Prot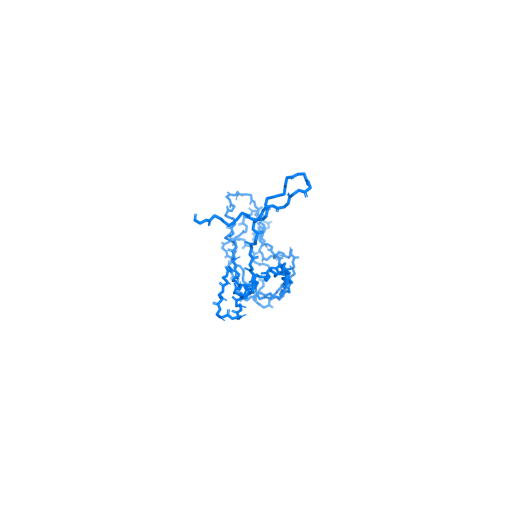ein AF-K1RZK5-F1 (afdb_monomer_lite)

Sequence (128 aa):
MSINITGSLVTVEVKETYKKPKLDTSKNPCNVKAVKDGVITRIQAYNGRPVVTKGSGVVNGQILVSGLDETKQGDMRYLRANAKVYADITEQQTLSIPKKVTYSYADENYVDRKNFRFLWLDFPCNLA

Radius of gyration: 31.54 Å; chains: 1; bounding box: 80×45×73 Å

Secondary structure (DSSP, 8-state):
-EEEEETTEEEEE----PPPPP-----S-B-EE-SS-EEEEEEEEEESEE---TT-EE-TT-EEEESEEE-TTS-EEE-B-EEEEEEE-------------------TT-----EEEETTEEEE----

InterPro domains:
  IPR010690 Putative stage IV sporulation YqfD [PF06898] (2-117)

pLDDT: mean 76.87, std 15.56, range [40.69, 95.62]

Structure (mmCIF, N/CA/C/O backbone):
data_AF-K1RZK5-F1
#
_entry.id   AF-K1RZK5-F1
#
loop_
_atom_site.group_PDB
_atom_site.id
_atom_site.type_symbol
_atom_site.label_atom_id
_atom_site.label_alt_id
_atom_site.label_comp_id
_atom_site.label_asym_id
_atom_site.label_entity_id
_atom_site.label_seq_id
_atom_site.pdbx_PDB_ins_code
_atom_site.Cartn_x
_atom_site.Cartn_y
_atom_site.Cartn_z
_atom_site.occupancy
_atom_site.B_iso_or_equiv
_atom_site.auth_seq_id
_atom_site.auth_comp_id
_atom_site.auth_asym_id
_atom_site.auth_atom_id
_atom_site.pdbx_PDB_model_num
ATOM 1 N N . MET A 1 1 ? 21.182 1.867 -12.025 1.00 64.06 1 MET A N 1
ATOM 2 C CA . MET A 1 1 ? 21.275 1.686 -13.482 1.00 64.06 1 MET A CA 1
ATOM 3 C C . MET A 1 1 ? 22.708 1.305 -13.772 1.00 64.06 1 MET A C 1
ATOM 5 O O . MET A 1 1 ? 23.595 2.037 -13.348 1.00 64.06 1 MET A O 1
ATOM 9 N N . SER A 1 2 ? 22.914 0.153 -14.393 1.00 72.31 2 SER A N 1
ATOM 10 C CA . SER A 1 2 ? 24.224 -0.345 -14.823 1.00 72.31 2 SER A CA 1
ATOM 11 C C . SER A 1 2 ? 24.226 -0.426 -16.345 1.00 72.31 2 SER A C 1
ATOM 13 O O . SER A 1 2 ? 23.207 -0.764 -16.948 1.00 72.31 2 SER A O 1
ATOM 15 N N . ILE A 1 3 ? 25.358 -0.083 -16.957 1.00 71.25 3 ILE A N 1
ATOM 16 C CA . ILE A 1 3 ? 25.577 -0.215 -18.396 1.00 71.25 3 ILE A CA 1
ATOM 17 C C . ILE A 1 3 ? 26.769 -1.146 -18.562 1.00 71.25 3 ILE A C 1
ATOM 19 O O . ILE A 1 3 ? 27.879 -0.801 -18.160 1.00 71.25 3 ILE A O 1
ATOM 23 N N . ASN A 1 4 ? 26.522 -2.323 -19.125 1.00 73.06 4 ASN A N 1
ATOM 24 C CA . ASN A 1 4 ? 27.556 -3.295 -19.453 1.00 73.06 4 ASN A CA 1
ATOM 25 C C . ASN A 1 4 ? 27.767 -3.284 -20.966 1.00 73.06 4 ASN A C 1
ATOM 27 O O . ASN A 1 4 ? 26.810 -3.414 -21.729 1.00 73.06 4 ASN A O 1
ATOM 31 N N . ILE A 1 5 ? 29.016 -3.116 -21.394 1.00 70.94 5 ILE A N 1
ATOM 32 C CA . ILE A 1 5 ? 29.399 -3.112 -22.807 1.00 70.94 5 ILE A CA 1
ATOM 33 C C . ILE A 1 5 ? 30.175 -4.401 -23.070 1.00 70.94 5 ILE A C 1
ATOM 35 O O . ILE A 1 5 ? 31.196 -4.657 -22.433 1.00 70.94 5 ILE A O 1
ATOM 39 N N . THR A 1 6 ? 29.687 -5.228 -23.990 1.00 75.75 6 THR A N 1
ATOM 40 C CA . THR A 1 6 ? 30.351 -6.464 -24.419 1.00 75.75 6 THR A CA 1
ATOM 41 C C . THR A 1 6 ? 30.512 -6.427 -25.933 1.00 75.75 6 THR A C 1
ATOM 43 O O . THR A 1 6 ? 29.574 -6.691 -26.686 1.00 75.75 6 THR A O 1
ATOM 46 N N . GLY A 1 7 ? 31.705 -6.044 -26.393 1.00 77.69 7 GLY A N 1
ATOM 47 C CA . GLY A 1 7 ? 31.960 -5.786 -27.811 1.00 77.69 7 GLY A CA 1
ATOM 48 C C . GLY A 1 7 ? 31.090 -4.634 -28.329 1.00 77.69 7 GLY A C 1
ATOM 49 O O . GLY A 1 7 ? 31.209 -3.511 -27.850 1.00 77.69 7 GLY A O 1
ATOM 50 N N . SER A 1 8 ? 30.205 -4.925 -29.288 1.00 76.00 8 SER A N 1
ATOM 51 C CA . SER A 1 8 ? 29.239 -3.965 -29.857 1.00 76.00 8 SER A CA 1
ATOM 52 C C . SER A 1 8 ? 27.855 -4.006 -29.177 1.00 76.00 8 SER A C 1
ATOM 54 O O . SER A 1 8 ? 26.996 -3.174 -29.466 1.00 76.00 8 SER A O 1
ATOM 56 N N . LEU A 1 9 ? 27.624 -4.948 -28.253 1.00 56.38 9 LEU A N 1
ATOM 57 C CA . LEU A 1 9 ? 26.363 -5.065 -27.521 1.00 56.38 9 LEU A CA 1
ATOM 58 C C . LEU A 1 9 ? 26.415 -4.247 -26.225 1.00 56.38 9 LEU A C 1
ATOM 60 O O . LEU A 1 9 ? 27.340 -4.393 -25.425 1.00 56.38 9 LEU A O 1
ATOM 64 N N . VAL A 1 10 ? 25.393 -3.420 -26.000 1.00 70.25 10 VAL A N 1
ATOM 65 C CA . VAL A 1 10 ? 25.227 -2.644 -24.766 1.00 70.25 10 VAL A CA 1
ATOM 66 C C . VAL A 1 10 ? 23.983 -3.126 -24.030 1.00 70.25 10 VAL A C 1
ATOM 68 O O . VAL A 1 10 ? 22.868 -2.993 -24.534 1.00 70.25 10 VAL A O 1
ATOM 71 N N . THR A 1 11 ? 24.174 -3.648 -22.821 1.00 72.31 11 THR A N 1
ATOM 72 C CA . THR A 1 11 ? 23.096 -4.103 -21.936 1.00 72.31 11 THR A CA 1
ATOM 73 C C . THR A 1 11 ? 22.869 -3.065 -20.844 1.00 72.31 11 THR A C 1
ATOM 75 O O . THR A 1 11 ? 23.784 -2.743 -20.083 1.00 72.31 11 THR A O 1
ATOM 78 N N . VAL A 1 12 ? 21.644 -2.542 -20.759 1.00 74.06 12 VAL A N 1
ATOM 79 C CA . VAL A 1 12 ? 21.235 -1.576 -19.731 1.00 74.06 12 VAL A CA 1
ATOM 80 C C . VAL A 1 12 ? 20.322 -2.267 -18.730 1.00 74.06 12 VAL A C 1
ATOM 82 O O . VAL A 1 12 ? 19.223 -2.696 -19.072 1.00 74.06 12 VAL A O 1
ATOM 85 N N . GLU A 1 13 ? 20.758 -2.337 -17.477 1.00 75.88 13 GLU A N 1
ATOM 86 C CA . GLU A 1 13 ? 19.954 -2.879 -16.384 1.00 75.88 13 GLU A CA 1
ATOM 87 C C . GLU A 1 13 ? 19.302 -1.745 -15.586 1.00 75.88 13 GLU A C 1
ATOM 89 O O . GLU A 1 13 ? 19.966 -0.879 -14.991 1.00 75.88 13 GLU A O 1
ATOM 94 N N . VAL A 1 14 ? 17.970 -1.765 -15.547 1.00 73.31 14 VAL A N 1
ATOM 95 C CA . VAL A 1 14 ? 17.155 -0.847 -14.749 1.00 73.31 14 VAL A CA 1
ATOM 96 C C . VAL A 1 14 ? 16.698 -1.579 -13.492 1.00 73.31 14 VAL A C 1
ATOM 98 O O . VAL A 1 14 ? 15.998 -2.582 -13.563 1.00 73.31 14 VAL A O 1
ATOM 101 N N . LYS A 1 15 ? 17.104 -1.069 -12.326 1.00 77.12 15 LYS A N 1
ATOM 102 C CA . LYS A 1 15 ? 16.688 -1.584 -11.019 1.00 77.12 15 LYS A CA 1
ATOM 103 C C . LYS A 1 15 ? 15.794 -0.562 -10.336 1.00 77.12 15 LYS A C 1
ATOM 105 O O . LYS A 1 15 ? 16.202 0.589 -10.161 1.00 77.12 15 LYS A O 1
ATOM 110 N N . GLU A 1 16 ? 14.613 -0.990 -9.909 1.00 68.00 16 GLU A N 1
ATOM 111 C CA . GLU A 1 16 ? 13.726 -0.150 -9.115 1.00 68.00 16 GLU A CA 1
ATOM 112 C C . GLU A 1 16 ? 14.334 0.130 -7.738 1.00 68.00 16 GLU A C 1
ATOM 114 O O . GLU A 1 16 ? 14.787 -0.768 -7.024 1.00 68.00 16 GLU A O 1
ATOM 119 N N . THR A 1 17 ? 14.358 1.408 -7.365 1.00 71.62 17 THR A N 1
ATOM 120 C CA . THR A 1 17 ? 14.748 1.843 -6.023 1.00 71.62 17 THR A CA 1
ATOM 121 C C . THR A 1 17 ? 13.509 2.332 -5.290 1.00 71.62 17 THR A C 1
ATOM 123 O O . THR A 1 17 ? 12.864 3.284 -5.723 1.00 71.62 17 THR A O 1
ATOM 126 N N . TYR A 1 18 ? 13.196 1.723 -4.147 1.00 69.69 18 TYR A N 1
ATOM 127 C CA . TYR A 1 18 ? 12.135 2.205 -3.270 1.00 69.69 18 TYR A CA 1
ATOM 128 C C . TYR A 1 18 ? 12.674 3.312 -2.356 1.00 69.69 18 TYR A C 1
ATOM 130 O O . TYR A 1 18 ? 13.682 3.149 -1.663 1.00 69.69 18 TYR A O 1
ATOM 138 N N . LYS A 1 19 ? 11.996 4.465 -2.322 1.00 70.81 19 LYS A N 1
ATOM 139 C CA . LYS A 1 19 ? 12.285 5.490 -1.313 1.00 70.81 19 LYS A CA 1
ATOM 140 C C . LYS A 1 19 ? 11.803 4.984 0.044 1.00 70.81 19 LYS A C 1
ATOM 142 O O . LYS A 1 19 ? 10.657 4.560 0.175 1.00 70.81 19 LYS A O 1
ATOM 147 N N . LYS A 1 20 ? 12.666 5.051 1.062 1.00 72.62 20 LYS A N 1
ATOM 148 C CA . LYS A 1 20 ? 12.252 4.767 2.442 1.00 72.62 20 LYS A CA 1
ATOM 149 C C . LYS A 1 20 ? 11.117 5.730 2.823 1.00 72.62 20 LYS A C 1
ATOM 151 O O . LYS A 1 20 ? 11.240 6.928 2.543 1.00 72.62 20 LYS A O 1
ATOM 156 N N . PRO A 1 21 ? 10.025 5.240 3.434 1.00 69.56 21 PRO A N 1
ATOM 157 C CA . PRO A 1 21 ? 8.943 6.109 3.868 1.00 69.56 21 PRO A CA 1
ATOM 158 C C . PRO A 1 21 ? 9.479 7.117 4.888 1.00 69.56 21 PRO A C 1
ATOM 160 O O . PRO A 1 21 ? 10.286 6.770 5.752 1.00 69.56 21 PRO A O 1
ATOM 163 N N . LYS A 1 22 ? 9.041 8.374 4.781 1.00 72.56 22 LYS A N 1
ATOM 164 C CA . LYS A 1 22 ? 9.354 9.387 5.791 1.00 72.56 22 LYS A CA 1
ATOM 165 C C . LYS A 1 22 ? 8.633 9.006 7.082 1.00 72.56 22 LYS A C 1
ATOM 167 O O . LYS A 1 22 ? 7.415 8.848 7.083 1.00 72.56 22 LYS A O 1
ATOM 172 N N . LEU A 1 23 ? 9.388 8.844 8.163 1.00 67.88 23 LEU A N 1
ATOM 173 C CA . LEU A 1 23 ? 8.823 8.671 9.495 1.00 67.88 23 LEU A CA 1
ATOM 174 C C . LEU A 1 23 ? 8.323 10.036 9.959 1.00 67.88 23 LEU A C 1
ATOM 176 O O . LEU A 1 23 ? 9.116 10.939 10.203 1.00 67.88 23 LEU A O 1
ATOM 180 N N . ASP A 1 24 ? 7.006 10.197 10.017 1.00 67.19 24 ASP A N 1
ATOM 181 C CA . ASP A 1 24 ? 6.391 11.411 10.537 1.00 67.19 24 ASP A CA 1
ATOM 182 C C . ASP A 1 24 ? 6.273 11.317 12.069 1.00 67.19 24 ASP A C 1
ATOM 184 O O . ASP A 1 24 ? 5.671 10.377 12.604 1.00 67.19 24 ASP A O 1
ATOM 188 N N . THR A 1 25 ? 6.855 12.280 12.782 1.00 68.12 25 THR A N 1
ATOM 189 C CA . THR A 1 25 ? 6.839 12.372 14.253 1.00 68.12 25 THR A CA 1
ATOM 190 C C . THR A 1 25 ? 5.603 13.107 14.784 1.00 68.12 25 THR A C 1
ATOM 192 O O . THR A 1 25 ? 5.455 13.262 15.997 1.00 68.12 25 THR A O 1
ATOM 195 N N . SER A 1 26 ? 4.704 13.560 13.906 1.00 74.06 26 SER A N 1
ATOM 196 C CA . SER A 1 26 ? 3.487 14.270 14.299 1.00 74.06 26 SER A CA 1
ATOM 197 C C . SER A 1 26 ? 2.602 13.439 15.237 1.00 74.06 26 SER A C 1
ATOM 199 O O . SER A 1 26 ? 2.403 12.237 15.047 1.00 74.06 26 SER A O 1
ATOM 201 N N . LYS A 1 27 ? 2.055 14.086 16.271 1.00 77.75 27 LYS A N 1
ATOM 202 C CA . LYS A 1 27 ? 1.100 13.477 17.216 1.00 77.75 27 LYS A CA 1
ATOM 203 C C . LYS A 1 27 ? -0.359 13.671 16.798 1.00 77.75 27 LYS A C 1
ATOM 205 O O . LYS A 1 27 ? -1.250 13.182 17.487 1.00 77.75 27 LYS A O 1
ATOM 210 N N . ASN A 1 28 ? -0.605 14.370 15.692 1.00 85.50 28 ASN A N 1
ATOM 211 C CA . ASN A 1 28 ? -1.959 14.682 15.259 1.00 85.50 28 ASN A CA 1
ATOM 212 C C . ASN A 1 28 ? -2.705 13.401 14.843 1.00 85.50 28 ASN A C 1
ATOM 214 O O . ASN A 1 28 ? -2.088 12.494 14.268 1.00 85.50 28 ASN A O 1
ATOM 218 N N . PRO A 1 29 ? -4.019 13.313 15.116 1.00 86.25 29 PRO A N 1
ATOM 219 C CA . PRO A 1 29 ? -4.831 12.203 14.639 1.00 86.25 29 PRO A CA 1
ATOM 220 C C . PRO A 1 29 ? -4.815 12.175 13.109 1.00 86.25 29 PRO A C 1
ATOM 222 O O . PRO A 1 29 ? -4.871 13.214 12.449 1.00 86.25 29 PRO A O 1
ATOM 225 N N . CYS A 1 30 ? -4.692 10.981 12.536 1.00 89.31 30 CYS A N 1
ATOM 226 C CA . CYS A 1 30 ? -4.617 10.805 11.092 1.00 89.31 30 CYS A CA 1
ATOM 227 C C . CYS A 1 30 ? -5.163 9.444 10.665 1.00 89.31 30 CYS A C 1
ATOM 229 O O . CYS A 1 30 ? -5.245 8.516 11.469 1.00 89.31 30 CYS A O 1
ATOM 231 N N . ASN A 1 31 ? -5.497 9.344 9.379 1.00 92.44 31 ASN A N 1
ATOM 232 C CA . ASN A 1 31 ? -5.984 8.128 8.738 1.00 92.44 31 ASN A CA 1
ATOM 233 C C . ASN A 1 31 ? -4.900 7.530 7.835 1.00 92.44 31 ASN A C 1
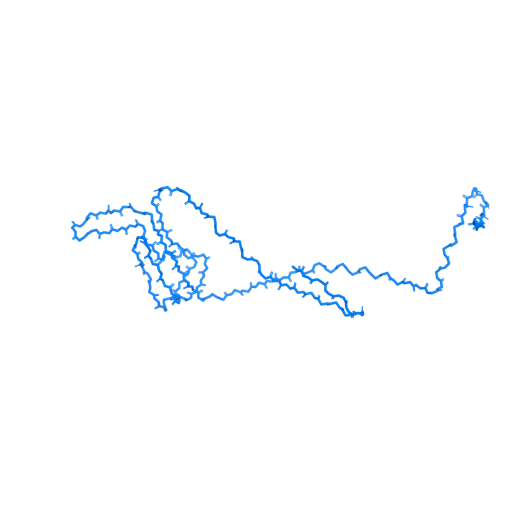ATOM 235 O O . ASN A 1 31 ? -4.085 8.258 7.260 1.00 92.44 31 ASN A O 1
ATOM 239 N N . VAL A 1 32 ? -4.940 6.211 7.642 1.00 91.75 32 VAL A N 1
ATOM 240 C CA . VAL A 1 32 ? -4.143 5.534 6.610 1.00 91.75 32 VAL A CA 1
ATOM 241 C C . VAL A 1 32 ? -4.987 5.442 5.345 1.00 91.75 32 VAL A C 1
ATOM 243 O O . VAL A 1 32 ? -6.065 4.849 5.370 1.00 91.75 32 VAL A O 1
ATOM 246 N N . LYS A 1 33 ? -4.492 6.012 4.243 1.00 93.94 33 LYS A N 1
ATOM 247 C CA . LYS A 1 33 ? -5.159 6.004 2.935 1.00 93.94 33 LYS A CA 1
ATOM 248 C C . LYS A 1 33 ? -4.354 5.246 1.883 1.00 93.94 33 LYS A C 1
ATOM 250 O O . LYS A 1 33 ? -3.123 5.226 1.944 1.00 93.94 33 LYS A O 1
ATOM 255 N N . ALA A 1 34 ? -5.045 4.666 0.910 1.00 93.69 34 ALA A N 1
ATOM 256 C CA . ALA A 1 34 ? -4.431 4.062 -0.262 1.00 93.69 34 ALA A CA 1
ATOM 257 C C . ALA A 1 34 ? -3.795 5.138 -1.151 1.00 93.69 34 ALA A C 1
ATOM 259 O O . ALA A 1 34 ? -4.368 6.204 -1.365 1.00 93.69 34 ALA A O 1
ATOM 260 N N . VAL A 1 35 ? -2.602 4.855 -1.670 1.00 90.31 35 VAL A N 1
ATOM 261 C CA . VAL A 1 35 ? -1.903 5.736 -2.626 1.00 90.31 35 VAL A CA 1
ATOM 262 C C . VAL A 1 35 ? -2.236 5.363 -4.071 1.00 90.31 35 VAL A C 1
ATOM 264 O O . VAL A 1 35 ? -2.102 6.192 -4.963 1.00 90.31 35 VAL A O 1
ATOM 267 N N . LYS A 1 36 ? -2.637 4.113 -4.306 1.00 91.12 36 LYS A N 1
ATOM 268 C CA . LYS A 1 36 ? -2.928 3.534 -5.618 1.00 91.12 36 LYS A CA 1
ATOM 269 C C . LYS A 1 36 ? -4.086 2.553 -5.495 1.00 91.12 36 LYS A C 1
ATOM 271 O O . LYS A 1 36 ? -4.356 2.065 -4.396 1.00 91.12 36 LYS A O 1
ATOM 276 N N . ASP A 1 37 ? -4.714 2.270 -6.626 1.00 93.31 37 ASP A N 1
ATOM 277 C CA . ASP A 1 37 ? -5.729 1.230 -6.740 1.00 93.31 37 ASP A CA 1
ATOM 278 C C . ASP A 1 37 ? -5.079 -0.156 -6.621 1.00 93.31 37 ASP A C 1
ATOM 280 O O . ASP A 1 37 ? -3.949 -0.357 -7.078 1.00 93.31 37 ASP A O 1
ATOM 284 N N . GLY A 1 38 ? -5.772 -1.120 -6.018 1.00 93.94 38 GLY A N 1
ATOM 285 C CA . GLY A 1 38 ? -5.257 -2.483 -5.885 1.00 93.94 38 GLY A CA 1
ATOM 286 C C . GLY A 1 38 ? -6.114 -3.392 -5.020 1.00 93.94 38 GLY A C 1
ATOM 287 O O . GLY A 1 38 ? -7.150 -2.985 -4.503 1.00 93.94 38 GLY A O 1
ATOM 288 N N . VAL A 1 39 ? -5.673 -4.634 -4.840 1.00 95.62 39 VAL A N 1
ATOM 289 C CA . VAL A 1 39 ? -6.365 -5.632 -4.011 1.00 95.62 39 VAL A CA 1
ATOM 290 C C . VAL A 1 39 ? -5.546 -5.929 -2.769 1.00 95.62 39 VAL A C 1
ATOM 292 O O . VAL A 1 39 ? -4.368 -6.269 -2.852 1.00 95.62 39 VAL A O 1
ATOM 295 N N . ILE A 1 40 ? -6.161 -5.818 -1.594 1.00 95.38 40 ILE A N 1
ATOM 296 C CA . ILE A 1 40 ? -5.458 -5.999 -0.325 1.00 95.38 40 ILE A CA 1
ATOM 297 C C . ILE A 1 40 ? -5.123 -7.470 -0.089 1.00 95.38 40 ILE A C 1
ATOM 299 O O . ILE A 1 40 ? -6.005 -8.322 0.005 1.00 95.38 40 ILE A O 1
ATOM 303 N N . THR A 1 41 ? -3.847 -7.759 0.138 1.00 95.06 41 THR A N 1
ATOM 304 C CA . THR A 1 41 ? -3.355 -9.112 0.425 1.00 95.06 41 THR A CA 1
ATOM 305 C C . THR A 1 41 ? -3.106 -9.339 1.911 1.00 95.06 41 THR A C 1
ATOM 307 O O . THR A 1 41 ? -3.284 -10.456 2.411 1.00 95.06 41 THR A O 1
ATOM 310 N N . ARG A 1 42 ? -2.724 -8.290 2.651 1.00 93.81 42 ARG A N 1
ATOM 311 C CA . ARG A 1 42 ? -2.438 -8.378 4.090 1.00 93.81 42 ARG A CA 1
ATOM 312 C C . ARG A 1 42 ? -2.637 -7.039 4.794 1.00 93.81 42 ARG A C 1
ATOM 314 O O . ARG A 1 42 ? -2.198 -6.003 4.309 1.00 93.81 42 ARG A O 1
ATOM 321 N N . ILE A 1 43 ? -3.222 -7.087 5.989 1.00 93.94 43 ILE A N 1
ATOM 322 C CA . ILE A 1 43 ? -3.430 -5.923 6.858 1.00 93.94 43 ILE A CA 1
ATOM 323 C C . ILE A 1 43 ? -2.818 -6.223 8.225 1.00 93.94 43 ILE A C 1
ATOM 325 O O . ILE A 1 43 ? -3.073 -7.275 8.808 1.00 93.94 43 ILE A O 1
ATOM 329 N N . GLN A 1 44 ? -2.013 -5.297 8.735 1.00 93.81 44 GLN A N 1
ATOM 330 C CA . GLN A 1 44 ? -1.500 -5.296 10.101 1.00 93.81 44 GLN A CA 1
ATOM 331 C C . GLN A 1 44 ? -1.765 -3.921 10.711 1.00 93.81 44 GLN A C 1
ATOM 333 O O . GLN A 1 44 ? -0.957 -3.007 10.555 1.00 93.81 44 GLN A O 1
ATOM 338 N N . ALA A 1 45 ? -2.917 -3.762 11.360 1.00 91.62 45 ALA A N 1
ATOM 339 C CA . ALA A 1 45 ? -3.262 -2.540 12.076 1.00 91.62 45 ALA A CA 1
ATOM 340 C C . ALA A 1 45 ? -2.673 -2.581 13.493 1.00 91.62 45 ALA A C 1
ATOM 342 O O . ALA A 1 45 ? -2.947 -3.508 14.250 1.00 91.62 45 ALA A O 1
ATOM 343 N N . TYR A 1 46 ? -1.843 -1.593 13.826 1.00 90.81 46 TYR A N 1
ATOM 344 C CA . TYR A 1 46 ? -1.280 -1.399 15.166 1.00 90.81 46 TYR A CA 1
ATOM 345 C C . TYR A 1 46 ? -2.104 -0.408 15.982 1.00 90.81 46 TYR A C 1
ATOM 347 O O . TYR A 1 46 ? -2.214 -0.552 17.194 1.00 90.81 46 TYR A O 1
ATOM 355 N N . ASN A 1 47 ? -2.653 0.613 15.322 1.00 89.19 47 ASN A N 1
ATOM 356 C CA . ASN A 1 47 ? -3.503 1.607 15.953 1.00 89.19 47 ASN A CA 1
ATOM 357 C C . ASN A 1 47 ? -4.593 2.072 14.983 1.00 89.19 47 ASN A C 1
ATOM 359 O O . ASN A 1 47 ? -4.326 2.264 13.792 1.00 89.19 47 ASN A O 1
ATOM 363 N N . GLY A 1 48 ? -5.792 2.291 15.512 1.00 89.31 48 GLY A N 1
ATOM 364 C CA . GLY A 1 48 ? -6.982 2.644 14.746 1.00 89.31 48 GLY A CA 1
ATOM 365 C C . GLY A 1 48 ? -7.727 1.460 14.155 1.00 89.31 48 GLY A C 1
ATOM 366 O O . GLY A 1 48 ? -7.309 0.305 14.258 1.00 89.31 48 GLY A O 1
ATOM 367 N N . ARG A 1 49 ? -8.876 1.765 13.556 1.00 90.94 49 ARG A N 1
ATOM 368 C CA . ARG A 1 49 ? -9.857 0.768 13.138 1.00 90.94 49 ARG A CA 1
ATOM 369 C C . ARG A 1 49 ? -9.699 0.449 11.649 1.00 90.94 49 ARG A C 1
ATOM 371 O O . ARG A 1 49 ? -9.880 1.349 10.825 1.00 90.94 49 ARG A O 1
ATOM 378 N N . PRO A 1 50 ? -9.364 -0.796 11.264 1.00 92.38 50 PRO A N 1
ATOM 379 C CA . PRO A 1 50 ? -9.336 -1.181 9.858 1.00 92.38 50 PRO A CA 1
ATOM 380 C C . PRO A 1 50 ? -10.759 -1.169 9.291 1.00 92.38 50 PRO A C 1
ATOM 382 O O . PRO A 1 50 ? -11.673 -1.735 9.887 1.00 92.38 50 PRO A O 1
ATOM 385 N N . VAL A 1 51 ? -10.941 -0.513 8.144 1.00 93.06 51 VAL A N 1
ATOM 386 C CA . VAL A 1 51 ? -12.243 -0.409 7.451 1.00 93.06 51 VAL A CA 1
ATOM 387 C C . VAL A 1 51 ? -12.335 -1.317 6.222 1.00 93.06 51 VAL A C 1
ATOM 389 O O . VAL A 1 51 ? -13.390 -1.442 5.612 1.00 93.06 51 VAL A O 1
ATOM 392 N N . VAL A 1 52 ? -11.229 -1.968 5.872 1.00 93.00 52 VAL A N 1
ATOM 393 C CA . VAL A 1 52 ? -11.086 -2.879 4.732 1.00 93.00 52 VAL A CA 1
ATOM 394 C C . VAL A 1 52 ? -10.622 -4.250 5.210 1.00 93.00 52 VAL A C 1
ATOM 396 O O . VAL A 1 52 ? -10.036 -4.375 6.289 1.00 93.00 52 VAL A O 1
ATOM 399 N N . THR A 1 53 ? -10.859 -5.284 4.406 1.00 94.25 53 THR A N 1
ATOM 400 C CA . THR A 1 53 ? -10.467 -6.664 4.714 1.00 94.25 53 THR A CA 1
ATOM 401 C C . THR A 1 53 ? -9.539 -7.231 3.642 1.00 94.25 53 THR A C 1
ATOM 403 O O . THR A 1 53 ? -9.338 -6.658 2.570 1.00 94.25 53 THR A O 1
ATOM 406 N N . LYS A 1 54 ? -8.900 -8.364 3.947 1.00 94.56 54 LYS A N 1
ATOM 407 C CA . LYS A 1 54 ? -8.104 -9.093 2.956 1.00 94.56 54 LYS A CA 1
ATOM 408 C C . LYS A 1 54 ? -9.011 -9.520 1.797 1.00 94.56 54 LYS A C 1
ATOM 410 O O . LYS A 1 54 ? -10.078 -10.075 2.029 1.00 94.56 54 LYS A O 1
ATOM 415 N N . GLY A 1 55 ? -8.562 -9.285 0.570 1.00 93.62 55 GLY A N 1
ATOM 416 C CA . GLY A 1 55 ? -9.319 -9.530 -0.656 1.00 93.62 55 GLY A CA 1
ATOM 417 C C . GLY A 1 55 ? -10.178 -8.347 -1.105 1.00 93.62 55 GLY A C 1
ATOM 418 O O . GLY A 1 55 ? -10.715 -8.392 -2.206 1.00 93.62 55 GLY A O 1
ATOM 419 N N . SER A 1 56 ? -10.295 -7.275 -0.311 1.00 93.56 56 SER A N 1
ATOM 420 C CA . SER A 1 56 ? -10.979 -6.060 -0.759 1.00 93.56 56 SER A CA 1
ATOM 421 C C . SER A 1 56 ? -10.175 -5.352 -1.851 1.00 93.56 56 SER A C 1
ATOM 423 O O . SER A 1 56 ? -8.977 -5.109 -1.688 1.00 93.56 56 SER A O 1
ATOM 425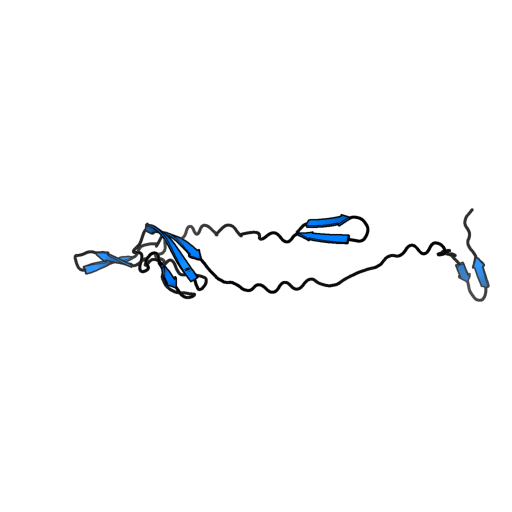 N N . GLY A 1 57 ? -10.854 -4.984 -2.936 1.00 93.50 57 GLY A N 1
ATOM 426 C CA . GLY A 1 57 ? -10.357 -3.995 -3.886 1.00 93.50 57 GLY A CA 1
ATOM 427 C C . GLY A 1 57 ? -10.467 -2.596 -3.287 1.00 93.50 57 GLY A C 1
ATOM 428 O O . GLY A 1 57 ? -11.480 -2.265 -2.669 1.00 93.50 57 GLY A O 1
ATOM 429 N N . VAL A 1 58 ? -9.423 -1.794 -3.448 1.00 94.69 58 VAL A N 1
ATOM 430 C CA . VAL A 1 58 ? -9.371 -0.410 -2.989 1.00 94.69 58 VAL A CA 1
ATOM 431 C C . VAL A 1 58 ? -8.974 0.530 -4.106 1.00 94.69 58 VAL A C 1
ATOM 433 O O . VAL A 1 58 ? -8.232 0.146 -5.009 1.00 94.69 58 VAL A O 1
ATOM 436 N N . VAL A 1 59 ? -9.458 1.765 -4.011 1.00 94.44 59 VAL A N 1
ATOM 437 C CA . VAL A 1 59 ? -9.116 2.854 -4.928 1.00 94.44 59 VAL A CA 1
ATOM 438 C C . VAL A 1 59 ? -8.177 3.867 -4.275 1.00 94.44 59 VAL A C 1
ATOM 440 O O . VAL A 1 59 ? -8.094 3.978 -3.049 1.00 94.44 59 VAL A O 1
ATOM 443 N N . ASN A 1 60 ? -7.475 4.640 -5.091 1.00 93.62 60 ASN A N 1
ATOM 444 C CA . ASN A 1 60 ? -6.594 5.713 -4.677 1.00 93.62 60 ASN A CA 1
ATOM 445 C C . ASN A 1 60 ? -7.355 6.710 -3.794 1.00 93.62 60 ASN A C 1
ATOM 447 O O . ASN A 1 60 ? -8.440 7.181 -4.130 1.00 93.62 60 ASN A O 1
ATOM 451 N N . GLY A 1 61 ? -6.783 7.014 -2.632 1.00 92.75 61 GLY A N 1
ATOM 452 C CA . GLY A 1 61 ? -7.370 7.908 -1.644 1.00 92.75 61 GLY A CA 1
ATOM 453 C C . GLY A 1 61 ? -8.353 7.239 -0.684 1.00 92.75 61 GLY A C 1
ATOM 454 O O . GLY A 1 61 ? -8.706 7.863 0.317 1.00 92.75 61 GLY A O 1
ATOM 455 N N . GLN A 1 62 ? -8.744 5.981 -0.908 1.00 94.19 62 GLN A N 1
ATOM 456 C CA . GLN A 1 62 ? -9.638 5.267 0.001 1.00 94.19 62 GLN A CA 1
ATOM 457 C C . GLN A 1 62 ? -8.999 5.080 1.381 1.00 94.19 62 GLN A C 1
ATOM 459 O O . GLN A 1 62 ? -7.816 4.754 1.503 1.00 94.19 62 GLN A O 1
ATOM 464 N N . ILE A 1 63 ? -9.794 5.272 2.435 1.00 94.25 63 ILE A N 1
ATOM 465 C CA . ILE A 1 63 ? -9.360 5.026 3.810 1.00 94.25 63 ILE A CA 1
ATOM 466 C C . ILE A 1 63 ? -9.233 3.516 4.015 1.00 94.25 63 ILE A C 1
ATOM 468 O O . ILE A 1 63 ? -10.166 2.765 3.753 1.00 94.25 63 ILE A O 1
ATOM 472 N N . LEU A 1 64 ? -8.068 3.085 4.490 1.00 93.62 64 LEU A N 1
ATOM 473 C CA . LEU A 1 64 ? -7.763 1.695 4.829 1.00 93.62 64 LEU A CA 1
ATOM 474 C C . LEU A 1 64 ? -7.891 1.472 6.337 1.00 93.62 64 LEU A C 1
ATOM 476 O O . LEU A 1 64 ? -8.420 0.458 6.793 1.00 93.62 64 LEU A O 1
ATOM 480 N N . VAL A 1 65 ? -7.421 2.447 7.119 1.00 94.06 65 VAL A N 1
ATOM 481 C CA . VAL A 1 65 ? -7.517 2.442 8.581 1.00 94.06 65 VAL A CA 1
ATOM 482 C C . VAL A 1 65 ? -7.949 3.820 9.054 1.00 94.06 65 VAL A C 1
ATOM 484 O O . VAL A 1 65 ? -7.303 4.826 8.743 1.00 94.06 65 VAL A O 1
ATOM 487 N N . SER A 1 66 ? -9.048 3.844 9.800 1.00 92.31 66 SER A N 1
ATOM 488 C CA . SER A 1 66 ? -9.610 5.041 10.409 1.00 92.31 66 SER A CA 1
ATOM 489 C C . SER A 1 66 ? -8.897 5.370 11.718 1.00 92.31 66 SER A C 1
ATOM 491 O O . SER A 1 66 ? -8.677 4.499 12.564 1.00 92.31 66 SER A O 1
ATOM 493 N N . GLY A 1 67 ? -8.560 6.645 11.881 1.00 90.06 67 GLY A N 1
ATOM 494 C CA . GLY A 1 67 ? -8.100 7.249 13.125 1.00 90.06 67 GLY A CA 1
ATOM 495 C C . GLY A 1 67 ? -9.240 7.651 14.063 1.00 90.06 67 GLY A C 1
ATOM 496 O O . GLY A 1 67 ? -8.979 8.230 15.110 1.00 90.06 67 GLY A O 1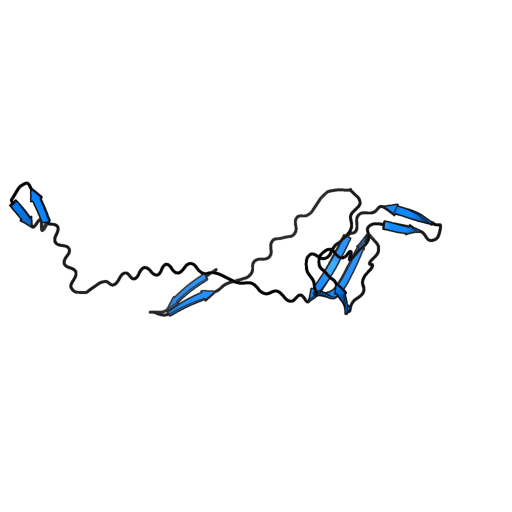
ATOM 497 N N . LEU A 1 68 ? -10.494 7.385 13.694 1.00 88.75 68 LEU A N 1
ATOM 498 C CA . LEU A 1 68 ? -11.658 7.556 14.558 1.00 88.75 68 LEU A CA 1
ATOM 499 C C . LEU A 1 68 ? -12.065 6.191 15.107 1.00 88.75 68 LEU A C 1
ATOM 501 O O . LEU A 1 68 ? -12.363 5.280 14.327 1.00 88.75 68 LEU A O 1
ATOM 505 N N . ASP A 1 69 ? -12.066 6.066 16.430 1.00 82.81 69 ASP A N 1
ATOM 506 C CA . ASP A 1 69 ? -12.511 4.863 17.124 1.00 82.81 69 ASP A CA 1
ATOM 507 C C . ASP A 1 69 ? -13.723 5.184 17.996 1.00 82.81 69 ASP A C 1
ATOM 509 O O . ASP A 1 69 ? -13.702 6.115 18.803 1.00 82.81 69 ASP A O 1
ATOM 513 N N . GLU A 1 70 ? -14.796 4.433 17.785 1.00 81.50 70 GLU A N 1
ATOM 514 C CA . GLU A 1 70 ? -16.060 4.597 18.495 1.00 81.50 70 GLU A CA 1
ATOM 515 C C . GLU A 1 70 ? -16.105 3.569 19.619 1.00 81.50 70 GLU A C 1
ATOM 517 O O . GLU A 1 70 ? -16.101 2.355 19.390 1.00 81.50 70 GLU A O 1
ATOM 522 N N . THR A 1 71 ? -16.142 4.052 20.857 1.00 76.94 71 THR A N 1
ATOM 523 C CA . THR A 1 71 ? -16.310 3.176 22.017 1.00 76.94 71 THR A CA 1
ATOM 524 C C . THR A 1 71 ? -17.750 2.666 22.047 1.00 76.94 71 THR A C 1
ATOM 526 O O . THR A 1 71 ? -18.675 3.363 21.641 1.00 76.94 71 THR A O 1
ATOM 529 N N . LYS A 1 72 ? -17.982 1.465 22.594 1.00 74.56 72 LYS A N 1
ATOM 530 C CA . LYS A 1 72 ? -19.326 0.860 22.724 1.00 74.56 72 LYS A CA 1
ATOM 531 C C . LYS A 1 72 ? -20.360 1.742 23.450 1.00 74.56 72 LYS A C 1
ATOM 533 O O . LYS A 1 72 ? -21.548 1.471 23.351 1.00 74.56 72 LYS A O 1
ATOM 538 N N . GLN A 1 73 ? -19.911 2.761 24.184 1.00 77.12 73 GLN A N 1
ATOM 539 C CA . GLN A 1 73 ? -20.744 3.730 24.904 1.00 77.12 73 GLN A CA 1
ATOM 540 C C . GLN A 1 73 ? -21.050 5.012 24.102 1.00 77.12 73 GLN A C 1
ATOM 542 O O . GLN A 1 73 ? -21.720 5.893 24.625 1.00 77.12 73 GLN A O 1
ATOM 547 N N . GLY A 1 74 ? -20.603 5.115 22.843 1.00 76.69 74 GLY A N 1
ATOM 548 C CA . GLY A 1 74 ? -20.875 6.256 21.958 1.00 76.69 74 GLY A CA 1
ATOM 549 C C . GLY A 1 74 ? -19.799 7.346 21.950 1.00 76.69 74 GLY A C 1
ATOM 550 O O . GLY A 1 74 ? -19.886 8.273 21.150 1.00 76.69 74 GLY A O 1
ATOM 551 N N . ASP A 1 75 ? -18.762 7.226 22.782 1.00 82.31 75 ASP A N 1
ATOM 552 C CA . ASP A 1 75 ? -17.655 8.182 22.795 1.00 82.31 75 ASP A CA 1
ATOM 553 C C . ASP A 1 75 ? -16.735 8.008 21.583 1.00 82.31 75 ASP A C 1
ATOM 555 O O . ASP A 1 75 ? -16.230 6.914 21.297 1.00 82.31 75 ASP A O 1
ATOM 559 N N . MET A 1 76 ? -16.484 9.124 20.899 1.00 84.00 76 MET A N 1
ATOM 560 C CA . MET A 1 76 ? -15.593 9.221 19.749 1.00 84.00 76 MET A CA 1
ATOM 561 C C . MET A 1 76 ? -14.176 9.574 20.193 1.00 84.00 76 MET A C 1
ATOM 563 O O . MET A 1 76 ? -13.921 10.663 20.716 1.00 84.00 76 MET A O 1
ATOM 567 N N . ARG A 1 77 ? -13.224 8.677 19.936 1.00 85.94 77 ARG A N 1
ATOM 568 C CA . ARG A 1 77 ? -11.808 8.910 20.208 1.00 85.94 77 ARG A CA 1
ATOM 569 C C . ARG A 1 77 ? -11.048 9.151 18.913 1.00 85.94 77 ARG A C 1
ATOM 571 O O . ARG A 1 77 ? -10.998 8.296 18.033 1.00 85.94 77 ARG A O 1
ATOM 578 N N . TYR A 1 78 ? -10.381 10.298 18.843 1.00 88.06 78 TYR A N 1
ATOM 579 C CA . TYR A 1 78 ? -9.430 10.598 17.780 1.00 88.06 78 TYR A CA 1
ATOM 580 C C . TYR A 1 78 ? -8.058 10.041 18.142 1.00 88.06 78 TYR A C 1
ATOM 582 O O . TYR A 1 78 ? -7.495 10.331 19.201 1.00 88.06 78 TYR A O 1
ATOM 590 N N . LEU A 1 79 ? -7.510 9.236 17.247 1.00 88.44 79 LEU A N 1
ATOM 591 C CA . LEU A 1 79 ? -6.214 8.604 17.385 1.00 88.44 79 LEU A CA 1
ATOM 592 C C . LEU A 1 79 ? -5.438 8.686 16.072 1.00 88.44 79 LEU A C 1
ATOM 594 O O . LEU A 1 79 ? -5.959 8.983 14.996 1.00 88.44 79 LEU A O 1
ATOM 598 N N . ARG A 1 80 ? -4.137 8.434 16.168 1.00 89.38 80 ARG A N 1
ATOM 599 C CA . ARG A 1 80 ? -3.259 8.362 15.007 1.00 89.38 80 ARG A CA 1
ATOM 600 C C . ARG A 1 80 ? -3.274 6.939 14.456 1.00 89.38 80 ARG A C 1
ATOM 602 O O . ARG A 1 80 ? -2.705 6.046 15.090 1.00 89.38 80 ARG A O 1
ATOM 609 N N . ALA A 1 81 ? -3.910 6.728 13.306 1.00 90.62 81 ALA A N 1
ATOM 610 C CA . ALA A 1 81 ? -3.939 5.421 12.665 1.00 90.62 81 ALA A CA 1
ATOM 611 C C . ALA A 1 81 ? -2.521 4.992 12.261 1.00 90.62 81 ALA A C 1
ATOM 613 O O . ALA A 1 81 ? -1.756 5.761 11.674 1.00 90.62 81 ALA A O 1
ATOM 614 N N . ASN A 1 82 ? -2.165 3.751 12.581 1.00 90.19 82 ASN A N 1
ATOM 615 C CA . ASN A 1 82 ? -0.875 3.169 12.239 1.00 90.19 82 ASN A CA 1
ATOM 616 C C . ASN A 1 82 ? -1.084 1.725 11.799 1.00 90.19 82 ASN A C 1
ATOM 618 O O . ASN A 1 82 ? -1.562 0.896 12.574 1.00 90.19 82 ASN A O 1
ATOM 622 N N . ALA A 1 83 ? -0.730 1.425 10.553 1.00 91.06 83 ALA A N 1
ATOM 623 C CA . ALA A 1 83 ? -0.882 0.098 9.990 1.00 91.06 83 ALA A CA 1
ATOM 624 C C . ALA A 1 83 ? 0.118 -0.162 8.863 1.00 91.06 83 ALA A C 1
ATOM 626 O O . ALA A 1 83 ? 0.495 0.750 8.127 1.00 91.06 83 ALA A O 1
ATOM 627 N N . LYS A 1 84 ? 0.488 -1.432 8.689 1.00 92.38 84 LYS A N 1
ATOM 628 C CA . LYS A 1 84 ? 1.115 -1.935 7.463 1.00 92.38 84 LYS A CA 1
ATOM 629 C C . LYS A 1 84 ? 0.047 -2.628 6.630 1.00 92.38 84 LYS A C 1
ATOM 631 O O . LYS A 1 84 ? -0.502 -3.646 7.048 1.00 92.38 84 LYS A O 1
ATOM 636 N N . VAL A 1 85 ? -0.246 -2.066 5.463 1.00 92.56 85 VAL A N 1
ATOM 637 C CA . VAL A 1 85 ? -1.190 -2.640 4.501 1.00 92.56 85 VAL A CA 1
ATOM 638 C C . VAL A 1 85 ? -0.428 -2.985 3.233 1.00 92.56 85 VAL A C 1
ATOM 640 O O . VAL A 1 85 ? 0.310 -2.154 2.707 1.00 92.56 85 VAL A O 1
ATOM 643 N N . TYR A 1 86 ? -0.595 -4.220 2.778 1.00 93.56 86 TYR A N 1
ATOM 644 C CA . TYR A 1 86 ? -0.014 -4.741 1.550 1.00 93.56 86 TYR A CA 1
ATOM 645 C C . TYR A 1 86 ? -1.140 -4.983 0.554 1.00 93.56 86 TYR A C 1
ATOM 647 O O . TYR A 1 86 ? -2.174 -5.555 0.915 1.00 93.56 86 TYR A O 1
ATOM 655 N N . ALA A 1 87 ? -0.934 -4.535 -0.677 1.00 93.75 87 ALA A N 1
ATOM 656 C CA . ALA A 1 87 ? -1.877 -4.698 -1.765 1.00 93.75 87 ALA A CA 1
ATOM 657 C C . ALA A 1 87 ? -1.128 -5.015 -3.056 1.00 93.75 87 ALA A C 1
ATOM 659 O O . ALA A 1 87 ? -0.038 -4.484 -3.283 1.00 93.75 87 ALA A O 1
ATOM 660 N N . ASP A 1 88 ? -1.743 -5.848 -3.883 1.00 93.69 88 ASP A N 1
ATOM 661 C CA . ASP A 1 88 ? -1.285 -6.102 -5.239 1.00 93.69 88 ASP A CA 1
ATOM 662 C C . ASP A 1 88 ? -1.855 -5.005 -6.136 1.00 93.69 88 ASP A C 1
ATOM 664 O O . ASP A 1 88 ? -3.069 -4.773 -6.170 1.00 93.69 88 ASP A O 1
ATOM 668 N N . ILE A 1 89 ? -0.960 -4.293 -6.817 1.00 91.69 89 ILE A N 1
ATOM 669 C CA . ILE A 1 89 ? -1.283 -3.162 -7.685 1.00 91.69 89 ILE A CA 1
ATOM 670 C C . ILE A 1 89 ? -0.831 -3.470 -9.109 1.00 91.69 89 ILE A C 1
ATOM 672 O O . ILE A 1 89 ? 0.165 -4.161 -9.317 1.00 91.69 89 ILE A O 1
ATOM 676 N N . THR A 1 90 ? -1.541 -2.926 -10.092 1.00 87.62 90 THR A N 1
ATOM 677 C CA . THR A 1 90 ? -1.100 -2.941 -11.491 1.00 87.62 90 THR A CA 1
ATOM 678 C C . THR A 1 90 ? -0.729 -1.519 -11.885 1.00 87.62 90 THR A C 1
ATOM 680 O O . THR A 1 90 ? -1.549 -0.613 -11.768 1.00 87.62 90 THR A O 1
ATOM 683 N N . GLU A 1 91 ? 0.506 -1.307 -12.333 1.00 82.56 91 GLU A N 1
ATOM 684 C CA . GLU A 1 91 ? 0.994 0.003 -12.762 1.00 82.56 91 GLU A CA 1
ATOM 685 C C . GLU A 1 91 ? 1.701 -0.115 -14.113 1.00 82.56 91 GLU A C 1
ATOM 687 O O . GLU A 1 91 ? 2.483 -1.035 -14.339 1.00 82.56 91 GLU A O 1
ATOM 692 N N . GLN A 1 92 ? 1.435 0.838 -15.006 1.00 79.06 92 GLN A N 1
ATOM 693 C CA . GLN A 1 92 ? 2.172 0.992 -16.256 1.00 79.06 92 GLN A CA 1
ATOM 694 C C . GLN A 1 92 ? 3.171 2.138 -16.099 1.00 79.06 92 GLN A C 1
ATOM 696 O O . GLN A 1 92 ? 2.779 3.277 -15.844 1.00 79.06 92 GLN A O 1
ATOM 701 N N . GLN A 1 93 ? 4.462 1.850 -16.262 1.00 72.06 93 GLN A N 1
ATOM 702 C CA . GLN A 1 93 ? 5.511 2.868 -16.276 1.00 72.06 93 GLN A CA 1
ATOM 703 C C . GLN A 1 93 ? 6.080 3.002 -17.690 1.00 72.06 93 GLN A C 1
ATOM 705 O O . GLN A 1 93 ? 6.545 2.028 -18.277 1.00 72.06 93 GLN A O 1
ATOM 710 N N . THR A 1 94 ? 6.060 4.219 -18.237 1.00 74.75 94 THR A N 1
ATOM 711 C CA . THR A 1 94 ? 6.704 4.529 -19.521 1.00 74.75 94 THR A CA 1
ATOM 712 C C . THR A 1 94 ? 8.077 5.131 -19.249 1.00 74.75 94 THR A C 1
ATOM 714 O O . THR A 1 94 ? 8.179 6.227 -18.699 1.00 74.75 94 THR A O 1
ATOM 717 N N . LEU A 1 95 ? 9.140 4.419 -19.623 1.00 68.31 95 LEU A N 1
ATOM 718 C CA . LEU A 1 95 ? 10.515 4.895 -19.486 1.00 68.31 95 LEU A CA 1
ATOM 719 C C . LEU A 1 95 ? 10.995 5.452 -20.828 1.00 68.31 95 LEU A C 1
ATOM 721 O O . LEU A 1 95 ? 11.086 4.728 -21.815 1.00 68.31 95 LEU A O 1
ATOM 725 N N . SER A 1 96 ? 11.312 6.746 -20.858 1.00 62.06 96 SER A N 1
ATOM 726 C CA . SER A 1 96 ? 11.913 7.401 -22.021 1.00 62.06 96 SER A CA 1
ATOM 727 C C . SER A 1 96 ? 13.427 7.462 -21.842 1.00 62.06 96 SER A C 1
ATOM 729 O O . SER A 1 96 ? 13.922 8.125 -20.929 1.00 62.06 96 SER A O 1
ATOM 731 N N . ILE A 1 97 ? 14.170 6.742 -22.686 1.00 69.75 97 ILE A N 1
ATOM 732 C CA . ILE A 1 97 ? 15.636 6.776 -22.692 1.00 69.75 97 ILE A CA 1
ATOM 733 C C . ILE A 1 97 ? 16.082 7.835 -23.709 1.00 69.75 97 ILE A C 1
ATOM 735 O O . ILE A 1 97 ? 15.748 7.714 -24.891 1.00 69.75 97 ILE A O 1
ATOM 739 N N . PRO A 1 98 ? 16.852 8.862 -23.305 1.00 58.62 98 PRO A N 1
ATOM 740 C CA . PRO A 1 98 ? 17.378 9.839 -24.245 1.00 58.62 98 PRO A CA 1
ATOM 741 C C . PRO A 1 98 ? 18.403 9.167 -25.167 1.00 58.62 98 PRO A C 1
ATOM 743 O O . PRO A 1 98 ? 19.497 8.787 -24.751 1.00 58.62 98 PRO A O 1
ATOM 746 N N . LYS A 1 99 ? 18.053 9.027 -26.446 1.00 48.97 99 LYS A N 1
ATOM 747 C CA . LYS A 1 99 ? 18.929 8.481 -27.485 1.00 48.97 99 LYS A CA 1
ATOM 748 C C . LYS A 1 99 ? 19.972 9.533 -27.885 1.00 48.97 99 LYS A C 1
ATOM 750 O O . LYS A 1 99 ? 19.765 10.286 -28.830 1.00 48.97 99 LYS A O 1
ATOM 755 N N . LYS A 1 100 ? 21.098 9.595 -27.173 1.00 56.12 100 LYS A N 1
ATOM 756 C CA . LYS A 1 100 ? 22.330 10.227 -27.676 1.00 56.12 100 LYS A CA 1
ATOM 757 C C . LYS A 1 100 ? 23.349 9.132 -27.943 1.00 56.12 100 LYS A C 1
ATOM 759 O O . LYS A 1 100 ? 24.061 8.709 -27.041 1.00 56.12 100 LYS A O 1
ATOM 764 N N . VAL A 1 101 ? 23.368 8.646 -29.181 1.00 53.62 101 VAL A N 1
ATOM 765 C CA . VAL A 1 101 ? 24.393 7.711 -29.643 1.00 53.62 101 VAL A CA 1
ATOM 766 C C . VAL A 1 101 ? 25.457 8.533 -30.357 1.00 53.62 101 VAL A C 1
ATOM 768 O O . VAL A 1 101 ? 25.248 8.972 -31.485 1.00 53.62 101 VAL A O 1
ATOM 771 N N . THR A 1 102 ? 26.565 8.804 -29.673 1.00 53.72 102 THR A N 1
ATOM 772 C CA . THR A 1 102 ? 27.756 9.386 -30.297 1.00 53.72 102 THR A CA 1
ATOM 773 C C . THR A 1 102 ? 28.626 8.227 -30.760 1.00 53.72 102 THR A C 1
ATOM 775 O O . THR A 1 102 ? 29.248 7.558 -29.940 1.00 53.72 102 THR A O 1
ATOM 778 N N . TYR A 1 103 ? 28.637 7.952 -32.062 1.00 48.69 103 TYR A N 1
ATOM 779 C CA . TYR A 1 103 ? 29.575 7.001 -32.650 1.00 48.69 103 TYR A CA 1
ATOM 780 C C . TYR A 1 103 ? 30.910 7.720 -32.872 1.00 48.69 103 TYR A C 1
ATOM 782 O O . TYR A 1 103 ? 30.980 8.629 -33.694 1.00 48.69 103 TYR A O 1
ATOM 790 N N . SER A 1 104 ? 31.963 7.338 -32.149 1.00 54.97 104 SER A N 1
ATOM 791 C CA . SER A 1 104 ? 33.341 7.665 -32.529 1.00 54.97 104 SER A CA 1
ATOM 792 C C . SER A 1 104 ? 33.935 6.442 -33.218 1.00 54.97 104 SER A C 1
ATOM 794 O O . SER A 1 104 ? 34.295 5.471 -32.554 1.00 54.97 104 SER A O 1
ATOM 796 N N . TYR A 1 105 ? 33.982 6.462 -34.546 1.00 50.19 105 TYR A N 1
ATOM 797 C CA . TYR A 1 105 ? 34.741 5.497 -35.333 1.00 50.19 105 TYR A CA 1
ATOM 798 C C . TYR A 1 105 ? 36.164 6.038 -35.498 1.00 50.19 105 TYR A C 1
ATOM 800 O O . TYR A 1 105 ? 36.354 7.169 -35.943 1.00 50.19 105 TYR A O 1
ATOM 808 N N . ALA A 1 106 ? 37.163 5.251 -35.100 1.00 51.69 106 ALA A N 1
ATOM 809 C CA . ALA A 1 106 ? 38.540 5.486 -35.506 1.00 51.69 106 ALA A CA 1
ATOM 810 C C . ALA A 1 106 ? 38.660 4.971 -36.943 1.00 51.69 106 ALA A C 1
ATOM 812 O O . ALA A 1 106 ? 38.787 3.771 -37.163 1.00 51.69 106 ALA A O 1
ATOM 813 N N . ASP A 1 107 ? 38.498 5.863 -37.916 1.00 45.19 107 ASP A N 1
ATOM 814 C CA . ASP A 1 107 ? 38.783 5.540 -39.309 1.00 45.19 107 ASP A CA 1
ATOM 815 C C . ASP A 1 107 ? 40.304 5.358 -39.439 1.00 45.19 107 ASP A C 1
ATOM 817 O O . ASP A 1 107 ? 41.067 6.259 -39.078 1.00 45.19 107 ASP A O 1
ATOM 821 N N . GLU A 1 108 ? 40.765 4.195 -39.907 1.00 52.06 108 GLU A N 1
ATOM 822 C CA . GLU A 1 108 ? 42.195 3.843 -40.010 1.00 52.06 108 GLU A CA 1
ATOM 823 C C . GLU A 1 108 ? 42.977 4.788 -40.952 1.00 52.06 108 GLU A C 1
ATOM 825 O O . GLU A 1 108 ? 44.205 4.761 -40.989 1.00 52.06 108 GLU A O 1
ATOM 830 N N . ASN A 1 109 ? 42.277 5.678 -41.667 1.00 50.72 109 ASN A N 1
ATOM 831 C CA . ASN A 1 109 ? 42.837 6.685 -42.571 1.00 50.72 109 ASN A CA 1
ATOM 832 C C . ASN A 1 109 ? 42.672 8.136 -42.078 1.00 50.72 109 ASN A C 1
ATOM 834 O O . ASN A 1 109 ? 42.726 9.071 -42.882 1.00 50.72 109 ASN A O 1
ATOM 838 N N . TYR A 1 110 ? 42.467 8.370 -40.779 1.00 49.22 110 TYR A N 1
ATOM 839 C CA . TYR A 1 110 ? 42.374 9.735 -40.254 1.00 49.22 110 TYR A CA 1
ATOM 840 C C . TYR A 1 110 ? 43.766 10.339 -39.999 1.00 49.22 110 TYR A C 1
ATOM 842 O O . TYR A 1 110 ? 44.347 10.205 -38.923 1.00 49.22 110 TYR A O 1
ATOM 850 N N . VAL A 1 111 ? 44.316 11.023 -41.006 1.00 53.03 111 VAL A N 1
ATOM 851 C CA . VAL A 1 111 ? 45.544 11.821 -40.862 1.00 53.03 111 VAL A CA 1
ATOM 852 C C . VAL A 1 111 ? 45.160 13.242 -40.441 1.00 53.03 111 VAL A C 1
ATOM 854 O O . VAL A 1 111 ? 44.827 14.071 -41.288 1.00 53.03 111 VAL A O 1
ATOM 857 N N . ASP A 1 112 ? 45.210 13.535 -39.139 1.00 50.97 112 ASP A N 1
ATOM 858 C CA . ASP A 1 112 ? 45.059 14.903 -38.620 1.00 50.97 112 ASP A CA 1
ATOM 859 C C . ASP A 1 112 ? 46.285 15.742 -39.019 1.00 50.97 112 ASP A C 1
ATOM 861 O O . ASP A 1 112 ? 47.325 15.735 -38.357 1.00 50.97 112 ASP A O 1
ATOM 865 N N . ARG A 1 113 ? 46.202 16.426 -40.166 1.00 56.50 113 ARG A N 1
ATOM 866 C CA . ARG A 1 113 ? 47.244 17.353 -40.621 1.00 56.50 113 ARG A CA 1
ATOM 867 C C . ARG A 1 113 ? 46.987 18.719 -40.001 1.00 56.50 113 ARG A C 1
ATOM 869 O O . ARG A 1 113 ? 46.150 19.485 -40.481 1.00 56.50 113 ARG A O 1
ATOM 876 N N . LYS A 1 114 ? 47.732 19.035 -38.943 1.00 58.34 114 LYS A N 1
ATOM 877 C CA . LYS A 1 114 ? 47.761 20.383 -38.371 1.00 58.34 114 LYS A CA 1
ATOM 878 C C . LYS A 1 114 ? 48.439 21.328 -39.357 1.00 58.34 114 LYS A C 1
ATOM 880 O O . LYS A 1 114 ? 49.663 21.402 -39.442 1.00 58.34 114 LYS A O 1
ATOM 885 N N . ASN A 1 115 ? 47.624 22.055 -40.105 1.00 63.28 115 ASN A N 1
ATOM 886 C CA . ASN A 1 115 ? 48.093 23.090 -41.011 1.00 63.28 115 ASN A CA 1
ATOM 887 C C . ASN A 1 115 ? 47.969 24.436 -40.302 1.00 63.28 115 ASN A C 1
ATOM 889 O O . ASN A 1 115 ? 46.896 24.786 -39.806 1.00 63.28 115 ASN A O 1
ATOM 893 N N . PHE A 1 116 ? 49.063 25.188 -40.247 1.00 59.84 116 PHE A N 1
ATOM 894 C CA . PHE A 1 116 ? 49.035 26.565 -39.785 1.00 59.84 116 PHE A CA 1
ATOM 895 C C . PHE A 1 116 ? 48.921 27.478 -41.003 1.00 59.84 116 PHE A C 1
ATOM 897 O O . PHE A 1 116 ? 49.821 27.534 -41.842 1.00 59.84 116 PHE A O 1
ATOM 904 N N . ARG A 1 117 ? 47.793 28.178 -41.111 1.00 59.34 117 ARG A N 1
ATOM 905 C CA . ARG A 1 117 ? 47.524 29.112 -42.202 1.00 59.34 117 ARG A CA 1
ATOM 906 C C . ARG A 1 117 ? 47.789 30.535 -41.733 1.00 59.34 117 ARG A C 1
ATOM 908 O O . ARG A 1 117 ? 47.124 31.013 -40.812 1.00 59.34 117 ARG A O 1
ATOM 915 N N . PHE A 1 118 ? 48.726 31.218 -42.384 1.00 52.62 118 PHE A N 1
ATOM 916 C CA . PHE A 1 118 ? 49.005 32.629 -42.129 1.00 52.62 118 PHE A CA 1
ATOM 917 C C . PHE A 1 118 ? 48.979 33.407 -43.447 1.00 52.62 118 PHE A C 1
ATOM 919 O O . PHE A 1 118 ? 49.771 33.157 -44.355 1.00 52.62 118 PHE A O 1
ATOM 926 N N . LEU A 1 119 ? 48.042 34.355 -43.550 1.00 75.81 119 LEU A N 1
ATOM 927 C CA . LEU A 1 119 ? 47.723 35.086 -44.784 1.00 75.81 119 LEU A CA 1
ATOM 928 C C . LEU A 1 119 ? 47.359 34.128 -45.941 1.00 75.81 119 LEU A C 1
ATOM 930 O O . LEU A 1 119 ? 46.442 33.319 -45.790 1.00 75.81 119 LEU A O 1
ATOM 934 N N . TRP A 1 120 ? 48.029 34.246 -47.094 1.00 59.41 120 TRP A N 1
ATOM 935 C CA . TRP A 1 120 ? 47.821 33.401 -48.279 1.00 59.41 120 TRP A CA 1
ATOM 936 C C . TRP A 1 120 ? 48.755 32.179 -48.339 1.00 59.41 120 TRP A C 1
ATOM 938 O O . TRP A 1 120 ? 48.798 31.516 -49.373 1.00 59.41 120 TRP A O 1
ATOM 948 N N . LEU A 1 121 ? 49.517 31.885 -47.276 1.00 54.75 121 LEU A N 1
ATOM 949 C CA . LEU A 1 121 ? 50.362 30.691 -47.199 1.00 54.75 121 LEU A CA 1
ATOM 950 C C . LEU A 1 121 ? 49.838 29.679 -46.174 1.00 54.75 121 LEU A C 1
ATOM 952 O O . LEU A 1 121 ? 49.528 30.021 -45.030 1.00 54.75 121 LEU A O 1
ATOM 956 N N . ASP A 1 122 ? 49.818 28.418 -46.603 1.00 64.00 122 ASP A N 1
ATOM 957 C CA . ASP A 1 122 ? 49.505 27.246 -45.790 1.00 64.00 122 ASP A CA 1
ATOM 958 C C . ASP A 1 122 ? 50.793 26.474 -45.480 1.00 64.00 122 ASP A C 1
ATOM 960 O O . ASP A 1 122 ? 51.463 25.981 -46.390 1.00 64.00 122 ASP A O 1
ATOM 964 N N . PHE A 1 123 ? 51.137 26.350 -44.194 1.00 62.91 123 PHE A N 1
ATOM 965 C CA . PHE A 1 123 ? 52.293 25.576 -43.744 1.00 62.91 123 PHE A CA 1
ATOM 966 C C . PHE A 1 123 ? 51.839 24.272 -43.075 1.00 62.91 123 PHE A C 1
ATOM 968 O O . PHE A 1 123 ? 51.105 24.318 -42.082 1.00 62.91 123 PHE A O 1
ATOM 975 N N . PRO A 1 124 ? 52.276 23.098 -43.566 1.00 61.81 124 PRO A N 1
ATOM 976 C CA . PRO A 1 124 ? 52.061 21.843 -42.863 1.00 61.81 124 PRO A CA 1
ATOM 977 C C . PRO A 1 124 ? 52.988 21.791 -41.642 1.00 61.81 124 PRO A C 1
ATOM 979 O O . PRO A 1 124 ? 54.205 21.665 -41.779 1.00 61.81 124 PRO A O 1
ATOM 982 N N . CYS A 1 125 ? 52.433 21.887 -40.435 1.00 57.59 125 CYS A N 1
ATOM 983 C CA . CYS A 1 125 ? 53.201 21.713 -39.205 1.00 57.59 125 CYS A CA 1
ATOM 984 C C . CYS A 1 125 ? 53.198 20.232 -38.823 1.00 57.59 125 CYS A C 1
ATOM 986 O O . CYS A 1 125 ? 52.375 19.791 -38.023 1.00 57.59 125 CYS A O 1
ATOM 988 N N . ASN A 1 126 ? 54.135 19.462 -39.376 1.00 51.06 126 ASN A N 1
ATOM 989 C CA . ASN A 1 126 ? 54.507 18.179 -38.786 1.00 51.06 126 ASN A CA 1
ATOM 990 C C . ASN A 1 126 ? 55.637 18.459 -37.784 1.00 51.06 126 ASN A C 1
ATOM 992 O O . ASN A 1 126 ? 56.763 18.735 -38.194 1.00 51.06 126 ASN A O 1
ATOM 996 N N . LEU A 1 127 ? 55.326 18.480 -36.483 1.00 48.88 127 LEU A N 1
ATOM 997 C CA . LEU A 1 127 ? 56.364 18.473 -35.450 1.00 48.88 127 LEU A CA 1
ATOM 998 C C . LEU A 1 127 ? 57.047 17.100 -35.498 1.00 48.88 127 LEU A C 1
ATOM 1000 O O . LEU A 1 127 ? 56.378 16.087 -35.294 1.00 48.88 127 LEU A O 1
ATOM 1004 N N . ALA A 1 128 ? 58.343 17.093 -35.805 1.00 40.69 128 ALA A N 1
ATOM 1005 C CA . ALA A 1 128 ? 59.233 15.975 -35.506 1.00 40.69 128 ALA A CA 1
ATOM 1006 C C . ALA A 1 128 ? 59.511 15.909 -33.998 1.00 40.69 128 ALA A C 1
ATOM 1008 O O . ALA A 1 128 ? 59.522 16.991 -33.361 1.00 40.69 128 ALA A O 1
#

Foldseek 3Di:
DDWDDDPPDIDDDDDDDDDDDDDDP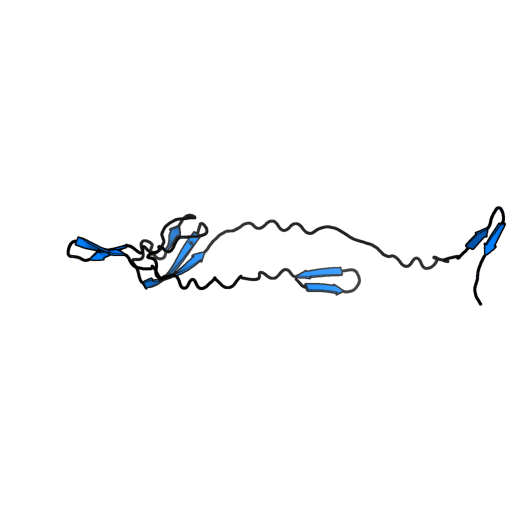DFFFDFDFAQAWFFWQDKFWPDAAAPDDHRDTDHHGHTGGHQWDADPVGDTDGGHTDMDIDGDHDDDDDDDDPDDDDDDDPDVPDDPFDWDDDDPDIHGDDDD

O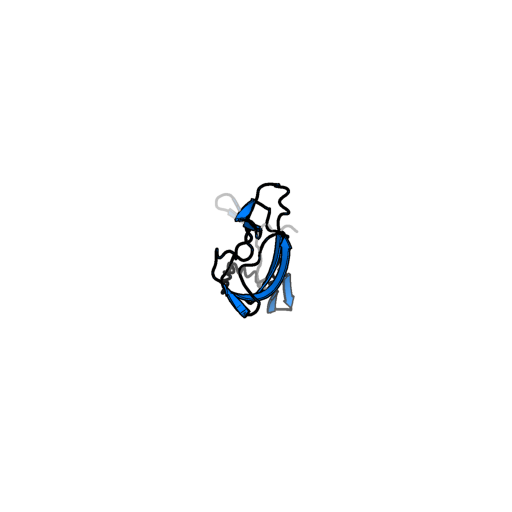rganism: NCBI:txid408170